Protein 5K34 (pdb70)

Sequence (113 aa):
MHIKRELWGNLMVAARSSNNLEEVVKKKILKKGIDPTQTNSYHLNRTPLLAAIEGKAYQTANYLWRKYTFDPNFKDNYGDSPISLLKKKQLANPAFKDKEKKQQIRALIRGMQEEKIA

Solvent-accessible surface area: 7018 Å² total; per-residue (Å²): 101,82,123,96,122,117,24,17,34,76,0,20,91,5,0,87,72,58,69,38,142,63,0,92,115,4,17,186,114,61,22,73,0,26,120,32,72,86,132,34,82,34,26,9,0,0,3,0,0,0,63,29,99,1,13,125,0,0,56,53,0,37,149,135,72,123,14,85,20,90,88,124,6,95,154,41,30,5,5,8,43,21,0,97,136,15,39,86,58,133,90,32,113,103,157,44,51,146,59,0,117,46,4,14,131,4,10,99,125,66,191,154,133

Secondary structure (DSSP, 8-state):
-HHHHHHHHHHHHHHHTT-HHHHH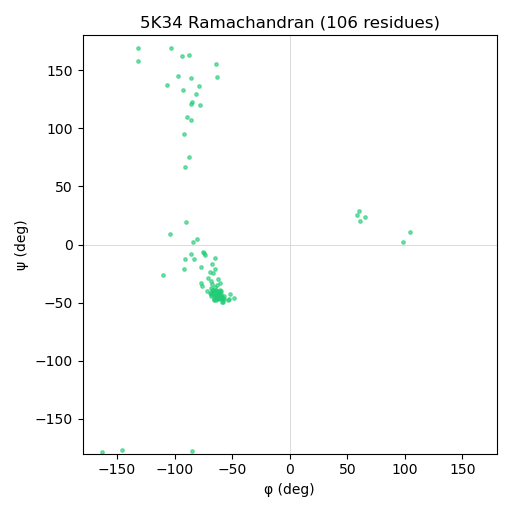HHHTTT--TT---TTTTT--HHHHHHHTT-HHHHHHHHHHS---TT---TTS--HHHHHHHHHH-TTS-HHHHHHHHHHHHHHHHSPP-

Foldseek 3Di:
DVVLVVLQVVLLVCLLQLVLVSVVVSVVVPDQQQDDDVVRQQDGSLVSNVVSLSLVSNVVPVVPHPHQQCRQGNVGDGVLRSLVVQLPDVVDDPVSNVSSVVVNCCNVPPDDD

InterPro domains:
  IPR001810 F-box domain [PF12937] (6-45)
  IPR001810 F-box domain [PS50181] (3-50)
  IPR002110 Ankyrin repeat [PF12796] (63-132)
  IPR036047 F-box-like domain superfamily [SSF81383] (2-64)
  IPR036770 Ankyrin repeat-containing domain superfamily [G3DSA:1.25.40.20] (42-157)
  IPR036770 Ankyrin repeat-containing domain superfamily [SSF48403] (58-146)

B-factor: mean 14.61, std 8.81, range [5.23, 57.76]

Structure (mmCIF, N/CA/C/O backbone):
data_5K34
#
_entry.id   5K34
#
_cell.length_a   54.322
_cell.length_b   80.485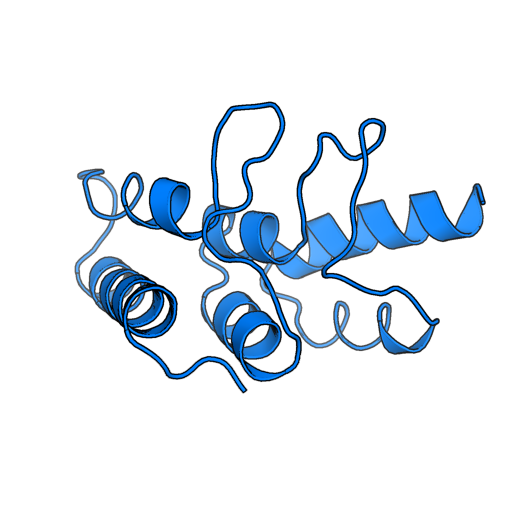
_cell.length_c   54.077
_cell.angle_alpha   90.00
_cell.angle_beta   90.00
_cell.angle_gamma   90.00
#
_symmetry.space_group_name_H-M   'C 2 2 21'
#
loop_
_entity.id
_entity.type
_entity.pdbx_description
1 polymer 'Ankyrin-repeat protein B'
2 non-polymer GLYCEROL
3 non-polymer 'SULFATE ION'
4 water water
#
loop_
_atom_site.group_PDB
_atom_site.id
_atom_site.type_symbol
_atom_site.label_atom_id
_atom_site.label_alt_id
_atom_site.label_comp_id
_atom_site.l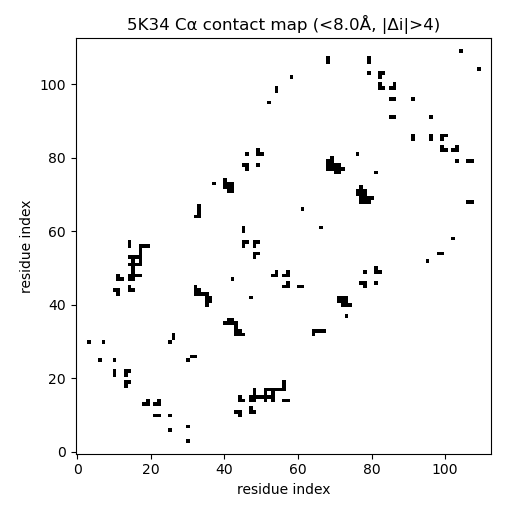abel_asym_id
_atom_site.label_entity_id
_atom_site.label_seq_id
_atom_site.pdbx_PDB_ins_code
_atom_site.Cartn_x
_atom_site.Cartn_y
_atom_site.Cartn_z
_atom_site.occupancy
_atom_site.B_iso_or_equiv
_atom_site.auth_seq_id
_atom_site.auth_comp_id
_atom_site.auth_asym_id
_atom_site.auth_atom_id
_atom_site.pdbx_PDB_model_num
ATOM 1 N N . 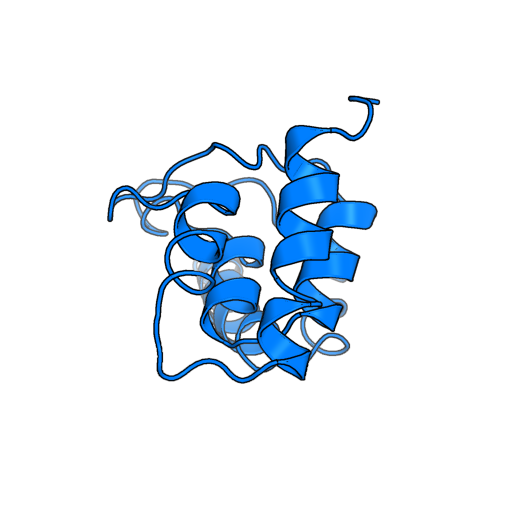MET A 1 4 ? 10.572 40.915 16.280 1.00 42.68 53 MET A N 1
ATOM 2 C CA . MET A 1 4 ? 9.207 40.276 16.025 1.00 45.85 53 MET A CA 1
ATOM 3 C C . MET A 1 4 ? 9.351 39.119 15.039 1.00 40.90 53 MET A C 1
ATOM 4 O O . MET A 1 4 ? 9.508 37.966 15.467 1.00 28.48 53 MET A O 1
ATOM 6 N N . HIS A 1 5 ? 9.326 39.431 13.732 1.00 38.23 54 HIS A N 1
ATOM 7 C CA . HIS A 1 5 ? 9.898 38.552 12.695 1.00 34.75 54 HIS A CA 1
ATOM 8 C C . HIS A 1 5 ? 11.346 38.179 13.068 1.00 26.37 54 HIS A C 1
ATOM 9 O O . HIS A 1 5 ? 11.745 37.017 12.916 1.00 22.01 54 HIS A O 1
ATOM 11 N N . ILE A 1 6 ? 12.119 39.160 13.555 1.00 25.12 55 ILE A N 1
ATOM 12 C CA . ILE A 1 6 ? 13.508 38.918 13.901 1.00 21.41 55 ILE A CA 1
ATOM 13 C C . ILE A 1 6 ? 13.623 37.947 15.091 1.00 18.32 55 ILE A C 1
ATOM 14 O O . ILE A 1 6 ? 14.425 37.009 15.002 1.00 16.98 55 ILE A O 1
ATOM 19 N N . LYS A 1 7 ? 12.855 38.171 16.160 1.00 17.09 56 LYS A N 1
ATOM 20 C CA 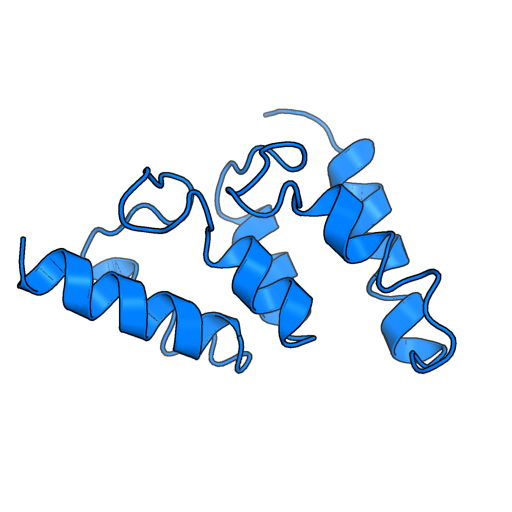. LYS A 1 7 ? 12.887 37.308 17.339 1.00 16.69 56 LYS A CA 1
ATOM 21 C C . LYS A 1 7 ? 12.406 35.905 16.957 1.00 14.35 56 LYS A C 1
ATOM 22 O O . LYS A 1 7 ? 12.968 34.916 17.433 1.00 13.88 56 LYS A O 1
ATOM 28 N N . ARG A 1 8 ? 11.390 35.784 16.117 1.00 14.00 57 ARG A N 1
ATOM 29 C CA . ARG A 1 8 ? 10.928 34.452 15.719 1.00 12.71 57 ARG A CA 1
ATOM 30 C C . ARG A 1 8 ? 11.959 33.745 14.868 1.00 12.18 57 ARG A C 1
ATOM 31 O O . ARG A 1 8 ? 12.142 32.511 15.042 1.00 12.01 57 ARG A O 1
ATOM 39 N N . GLU A 1 9 ? 12.654 34.421 13.960 1.00 12.09 58 GLU A N 1
ATOM 40 C CA . GLU A 1 9 ? 13.703 33.800 13.169 1.00 12.49 58 GLU A CA 1
ATOM 41 C C . GLU A 1 9 ? 14.842 33.343 14.062 1.00 11.36 58 GLU A C 1
ATOM 42 O O . GLU A 1 9 ? 15.334 32.225 13.928 1.00 11.16 58 GLU A O 1
ATOM 48 N N . LEU A 1 10 ? 15.256 34.199 15.017 1.00 10.94 59 LEU A N 1
ATOM 49 C CA . LEU A 1 10 ? 16.277 33.802 15.976 1.00 10.95 59 LEU A CA 1
ATOM 50 C C . LEU A 1 10 ? 15.830 32.610 16.811 1.00 9.51 59 LEU A C 1
ATOM 51 O O . LEU A 1 10 ? 16.659 31.719 17.044 1.00 9.37 59 LEU A O 1
ATOM 56 N N . TRP A 1 11 ? 14.588 32.606 17.262 1.00 9.35 60 TRP A N 1
ATOM 57 C CA . TRP A 1 11 ? 14.115 31.474 18.079 1.00 8.85 60 TRP A CA 1
ATOM 58 C C . TRP A 1 11 ? 14.198 30.160 17.282 1.00 7.72 60 TRP A C 1
ATOM 59 O O . TRP A 1 11 ? 14.639 29.137 17.817 1.00 7.70 60 TRP A O 1
ATOM 70 N N . GLY A 1 12 ? 13.732 30.173 16.031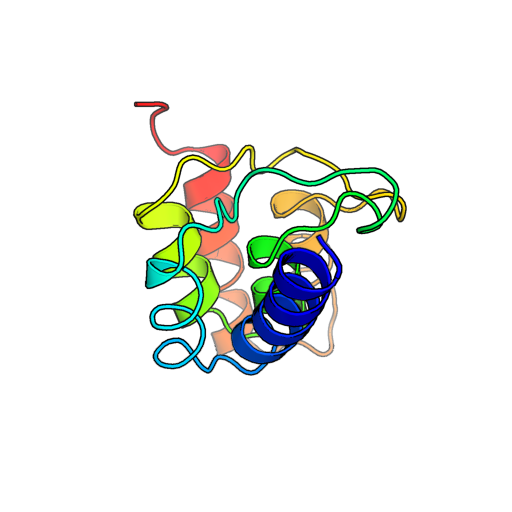 1.00 7.96 61 GLY A N 1
ATOM 71 C CA . GLY A 1 12 ? 13.819 28.943 15.236 1.00 8.04 61 GLY A CA 1
ATOM 72 C C . GLY A 1 12 ? 15.241 28.472 15.047 1.00 7.88 61 GLY A C 1
ATOM 73 O O . GLY A 1 12 ? 15.522 27.271 15.154 1.00 7.73 61 GLY A O 1
ATOM 74 N N . ASN A 1 13 ? 16.159 29.413 14.807 1.00 7.94 62 ASN A N 1
ATOM 75 C CA . ASN A 1 13 ? 17.570 29.051 14.660 1.00 7.72 62 ASN A CA 1
ATOM 76 C C . ASN A 1 13 ? 18.150 28.542 15.984 1.00 7.17 62 ASN A C 1
ATOM 77 O O . ASN A 1 13 ? 19.022 27.656 15.989 1.00 7.96 62 ASN A O 1
ATOM 82 N N . LEU A 1 14 ? 17.676 29.093 17.107 1.00 7.02 63 LEU A N 1
ATOM 83 C CA . LEU A 1 14 ? 18.081 28.644 18.458 1.00 7.28 63 LEU A CA 1
ATOM 84 C C . LEU A 1 14 ? 17.660 27.209 18.699 1.00 7.04 63 LEU A C 1
ATOM 85 O O . LEU A 1 14 ? 18.418 26.402 19.243 1.00 7.32 63 LEU A O 1
ATOM 90 N N . MET A 1 15 ? 16.426 26.826 18.371 1.00 7.37 64 MET A N 1
ATOM 91 C CA . MET A 1 15 ? 15.949 25.449 18.478 1.00 6.98 64 MET A CA 1
ATOM 92 C C . MET A 1 15 ? 16.845 24.515 17.666 1.00 6.44 64 MET A C 1
ATOM 93 O O . MET A 1 15 ? 17.236 23.435 18.159 1.00 7.19 64 MET A O 1
ATOM 98 N N . VAL A 1 16 ? 17.179 24.857 16.405 1.00 6.48 65 VAL A N 1
ATOM 99 C CA . VAL A 1 16 ? 18.065 24.010 15.610 1.00 6.79 65 VAL A CA 1
ATOM 100 C C . VAL A 1 16 ? 19.481 23.911 16.201 1.00 6.69 65 VAL A C 1
ATOM 101 O O . VAL A 1 16 ? 20.072 22.817 16.251 1.00 7.08 65 VAL A O 1
ATOM 105 N N . ALA A 1 17 ? 20.020 25.047 16.636 1.00 6.85 66 ALA A N 1
ATOM 106 C CA . ALA A 1 17 ? 21.366 25.041 17.200 1.00 6.72 66 ALA A CA 1
ATOM 107 C C . ALA A 1 17 ? 21.384 24.163 18.437 1.00 6.35 66 ALA A C 1
ATOM 108 O O . ALA A 1 17 ? 22.315 23.373 18.631 1.00 6.97 66 ALA A O 1
ATOM 110 N N . ALA A 1 18 ? 20.381 24.289 19.310 1.00 6.45 67 ALA A N 1
ATOM 111 C CA . ALA A 1 18 ? 20.352 23.468 20.515 1.00 6.28 67 ALA A CA 1
ATOM 112 C C . ALA A 1 18 ? 20.191 21.990 20.179 1.00 6.30 67 ALA A C 1
ATOM 113 O O . ALA A 1 18 ? 20.924 21.148 20.727 1.00 6.72 67 ALA A O 1
ATOM 115 N N . ARG A 1 19 ? 19.297 21.644 19.244 1.00 6.59 68 ARG A N 1
ATOM 116 C CA . ARG A 1 19 ? 19.097 20.237 18.875 1.00 6.99 68 ARG A CA 1
ATOM 117 C C . ARG A 1 19 ? 20.348 19.621 18.281 1.00 7.06 68 ARG A C 1
ATOM 118 O O . ARG A 1 19 ? 20.572 18.403 18.435 1.00 8.34 68 ARG A O 1
ATOM 126 N N . SER A 1 20 ? 21.175 20.436 17.624 1.00 7.39 69 SER A N 1
ATOM 127 C CA A SER A 1 20 ? 22.400 19.909 17.002 0.50 7.61 69 SER A CA 1
ATOM 128 C CA B SER A 1 20 ? 22.418 20.033 16.969 0.50 7.96 69 SER A CA 1
ATOM 129 C C . SER A 1 20 ? 23.610 20.021 17.902 1.00 7.40 69 SER A C 1
ATOM 130 O O . SER A 1 20 ? 24.729 19.710 17.473 1.00 8.55 69 SER A O 1
ATOM 135 N N . ASN A 1 21 ? 23.428 20.409 19.162 1.00 6.84 70 ASN A N 1
ATOM 136 C CA . ASN A 1 21 ? 24.547 20.521 20.110 1.00 6.76 70 ASN A CA 1
ATOM 137 C C . ASN A 1 21 ? 25.525 21.615 19.709 1.00 6.96 70 ASN A C 1
ATOM 138 O O . ASN A 1 21 ? 26.690 21.582 20.123 1.00 7.74 70 ASN A O 1
ATOM 143 N N . ASN A 1 22 ? 25.061 22.587 18.933 1.00 7.11 71 ASN A N 1
ATOM 144 C CA . ASN A 1 22 ? 25.892 23.714 18.546 1.00 7.53 71 ASN A CA 1
ATOM 145 C C . ASN A 1 22 ? 25.796 24.801 19.592 1.00 7.04 71 ASN A C 1
ATOM 146 O O . ASN A 1 22 ? 25.108 25.844 19.442 1.00 7.24 71 ASN A O 1
ATOM 151 N N . LEU A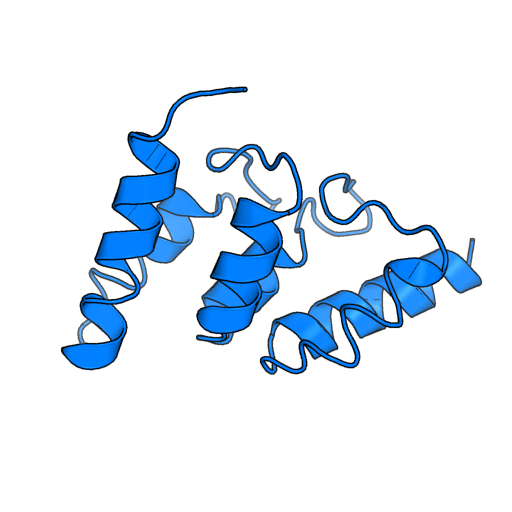 1 23 ? 26.478 24.561 20.712 1.00 7.41 72 LEU A N 1
ATOM 152 C CA . LEU A 1 23 ? 26.401 25.449 21.873 1.00 7.98 72 LEU A CA 1
ATOM 153 C C . LEU A 1 23 ? 26.984 26.840 21.550 1.00 8.11 72 LEU A C 1
ATOM 154 O O . LEU A 1 23 ? 26.481 27.852 22.037 1.00 8.15 72 LEU A O 1
ATOM 159 N N . GLU A 1 24 ? 28.037 26.857 20.743 1.00 8.61 73 GLU A N 1
ATOM 160 C CA . GLU A 1 24 ? 28.590 28.185 20.351 1.00 10.08 73 GLU A CA 1
ATOM 161 C C . GLU A 1 24 ? 27.520 29.069 19.666 1.00 9.49 73 GLU A C 1
ATOM 162 O O . GLU A 1 24 ? 27.386 30.248 19.997 1.00 10.05 73 GLU A O 1
ATOM 168 N N . GLU A 1 25 ? 26.736 28.488 18.751 1.00 9.10 74 GLU A N 1
ATOM 169 C CA . GLU A 1 25 ? 25.687 29.241 18.076 1.00 8.90 74 GLU A CA 1
ATOM 170 C C . GLU A 1 25 ? 24.531 29.542 18.999 1.00 8.81 74 GLU A C 1
ATOM 171 O O . GLU A 1 25 ? 24.013 30.664 18.969 1.00 9.07 74 GLU A O 1
ATOM 177 N N . VAL A 1 26 ? 24.122 28.580 19.858 1.00 8.80 75 VAL A N 1
ATOM 178 C CA A VAL A 1 26 ? 23.162 28.904 20.999 0.50 8.03 75 VAL A CA 1
ATOM 179 C CA B VAL A 1 26 ? 23.147 28.903 21.005 0.50 8.32 75 VAL A CA 1
ATOM 180 C C . VAL A 1 26 ? 23.613 30.155 21.781 1.00 8.12 75 VAL A C 1
ATOM 181 O O . VAL A 1 26 ? 22.830 31.070 21.989 1.00 8.37 75 VAL A O 1
ATOM 188 N N . LYS A 1 27 ? 24.875 30.176 22.216 1.00 8.75 76 LYS A N 1
ATOM 189 C CA . LYS A 1 27 ? 25.366 31.311 23.026 1.00 9.41 76 LYS A CA 1
ATOM 190 C C . LYS A 1 27 ? 25.299 32.620 22.236 1.00 9.63 76 LYS A C 1
ATOM 191 O O . LYS A 1 27 ? 24.919 33.661 22.783 1.00 10.40 76 LYS A O 1
ATOM 197 N N . LYS A 1 28 ? 25.669 32.541 20.969 1.00 9.53 77 LYS A N 1
ATOM 198 C CA A LYS A 1 28 ? 25.596 33.764 20.115 0.50 10.26 77 LYS A CA 1
ATOM 199 C CA B LYS A 1 28 ? 25.616 33.729 20.122 0.50 10.24 77 LYS A CA 1
ATOM 200 C C . LYS A 1 28 ? 24.201 34.301 19.981 1.00 10.23 77 LYS A C 1
ATOM 201 O O . LYS A 1 28 ? 23.967 35.553 20.026 1.00 11.14 77 LYS A O 1
ATOM 212 N N . ILE A 1 29 ? 23.213 33.423 19.827 1.00 9.51 78 ILE A N 1
ATOM 213 C CA . ILE A 1 29 ? 21.827 33.863 19.718 1.00 10.07 78 ILE A CA 1
ATOM 214 C C . ILE A 1 29 ? 21.328 34.411 21.048 1.00 10.73 78 ILE A C 1
ATOM 215 O O . ILE A 1 29 ? 20.631 35.454 21.087 1.00 12.21 78 ILE A O 1
ATOM 220 N N . LEU A 1 30 ? 21.654 33.760 22.165 1.00 11.01 79 LEU A N 1
ATOM 221 C CA . LEU A 1 30 ? 21.151 34.248 23.473 1.00 11.40 79 LEU A CA 1
ATOM 222 C C . LEU A 1 30 ? 21.771 35.612 23.829 1.00 13.03 79 LEU A C 1
ATOM 223 O O . LEU A 1 30 ? 21.110 36.374 24.554 1.00 14.27 79 LEU A O 1
ATOM 228 N N . LYS A 1 31 ? 22.946 35.927 23.293 1.00 13.14 80 LYS A N 1
ATOM 229 C CA . LYS A 1 31 ? 23.535 37.262 23.536 1.00 15.69 80 LYS A CA 1
ATOM 230 C C . LYS A 1 31 ? 22.678 38.346 22.912 1.00 15.25 80 LYS A C 1
ATOM 231 O O . LYS A 1 31 ? 22.831 39.520 23.305 1.00 17.97 80 LYS A O 1
ATOM 237 N N . LYS A 1 32 ? 21.837 38.030 21.928 1.00 15.98 81 LYS A N 1
ATOM 238 C CA . LYS A 1 32 ? 20.965 39.028 21.255 1.00 17.11 81 LYS A CA 1
ATOM 239 C C . LYS A 1 32 ? 19.720 39.307 22.084 1.00 20.03 81 LYS A C 1
ATOM 240 O O . LYS A 1 32 ? 18.843 40.060 21.648 1.00 24.44 81 LYS A O 1
ATOM 246 N N . GLY A 1 33 ? 19.620 38.730 23.274 1.00 18.59 82 GLY A N 1
ATOM 247 C CA . GLY A 1 33 ? 18.558 39.105 24.210 1.00 20.33 82 GLY A CA 1
ATOM 248 C C . GLY A 1 33 ? 17.405 38.128 24.351 1.00 22.27 82 GLY A C 1
ATOM 249 O O . GLY A 1 33 ? 16.370 38.466 24.917 1.00 27.59 82 GLY A O 1
ATOM 250 N N . ILE A 1 34 ? 17.525 36.931 23.804 1.00 17.57 83 ILE A N 1
ATOM 251 C CA . ILE A 1 34 ? 16.468 35.927 23.896 1.00 16.10 83 ILE A CA 1
ATOM 252 C C . ILE A 1 34 ? 16.563 35.221 25.263 1.00 14.21 83 ILE A C 1
ATOM 253 O O . ILE A 1 34 ? 17.619 34.727 25.660 1.00 14.09 83 ILE A O 1
ATOM 258 N N . ASP A 1 35 ? 15.443 35.142 25.959 1.00 13.50 84 ASP A N 1
ATOM 259 C CA . ASP A 1 35 ? 15.321 34.373 27.181 1.00 13.78 84 ASP A CA 1
ATOM 260 C C . ASP A 1 35 ? 14.906 32.940 26.797 1.00 12.01 84 ASP A C 1
ATOM 261 O O . ASP A 1 35 ? 13.756 32.708 26.351 1.00 12.70 84 ASP A O 1
ATOM 266 N N . PRO A 1 36 ? 15.821 31.965 26.957 1.00 10.38 85 PRO A N 1
ATOM 267 C CA . PRO A 1 36 ? 15.510 30.624 26.416 1.00 9.99 85 PRO A CA 1
ATOM 268 C C . PRO A 1 36 ? 14.475 29.889 27.255 1.00 9.55 85 PRO A C 1
ATOM 269 O O . PRO A 1 36 ? 14.031 28.790 26.860 1.00 10.60 85 PRO A O 1
ATOM 273 N N . THR A 1 37 ? 14.117 30.413 28.428 1.00 9.81 86 THR A N 1
ATOM 274 C CA . THR A 1 37 ? 13.199 29.705 29.333 1.00 10.85 86 THR A CA 1
ATOM 275 C C . THR A 1 37 ? 11.734 30.081 29.071 1.00 12.65 86 THR A C 1
ATOM 276 O O . THR A 1 37 ? 10.836 29.410 29.637 1.00 14.29 86 THR A O 1
ATOM 280 N N . GLN A 1 38 ? 11.504 31.131 28.300 1.00 12.18 87 GLN A N 1
ATOM 281 C CA . GLN A 1 38 ? 10.141 31.602 28.099 1.00 14.53 87 GLN A CA 1
ATOM 282 C C . GLN A 1 38 ? 9.678 31.239 26.698 1.00 13.89 87 GLN A C 1
ATOM 283 O O . GLN A 1 38 ? 10.398 31.400 25.709 1.00 15.59 87 GLN A O 1
ATOM 289 N N . THR A 1 39 ? 8.446 30.769 26.610 1.00 11.63 88 THR A N 1
ATOM 290 C CA . THR A 1 39 ? 7.901 30.260 25.354 1.00 10.54 88 THR A CA 1
ATOM 291 C C . THR A 1 39 ? 6.413 30.578 25.286 1.00 10.97 88 THR A C 1
ATOM 292 O O . THR A 1 39 ? 5.885 31.269 26.192 1.00 12.81 88 THR A O 1
ATOM 296 N N . ASN A 1 40 ? 5.730 30.130 24.250 1.00 10.13 89 ASN A N 1
ATOM 297 C CA . ASN A 1 40 ? 4.330 30.491 24.047 1.00 11.70 89 ASN A CA 1
ATOM 298 C C . ASN A 1 40 ? 3.715 29.524 23.051 1.00 11.93 89 ASN A C 1
ATOM 299 O O . ASN A 1 40 ? 4.349 28.621 22.550 1.00 11.10 89 ASN A O 1
ATOM 304 N N . SER A 1 41 ? 2.427 29.782 22.766 1.00 12.63 90 SER A N 1
ATOM 305 C CA . SER A 1 41 ? 1.616 29.006 21.852 1.00 13.32 90 SER A CA 1
ATOM 306 C C . SER A 1 41 ? 2.283 28.842 20.455 1.00 10.31 90 SER A C 1
ATOM 307 O O . SER A 1 41 ? 2.331 27.790 19.867 1.00 10.78 90 SER A O 1
ATOM 310 N N . TYR A 1 42 ? 2.762 29.962 19.965 1.00 10.68 91 TYR A N 1
ATOM 311 C CA . TYR A 1 42 ? 3.314 30.041 18.617 1.00 11.88 91 TYR A CA 1
ATOM 312 C C . TYR A 1 42 ? 4.519 29.081 18.482 1.00 10.06 91 TYR A C 1
ATOM 313 O O . TYR A 1 42 ? 4.716 28.438 17.474 1.00 10.76 91 TYR A O 1
ATOM 322 N N . HIS A 1 43 ? 5.308 29.030 19.566 1.00 8.87 92 HIS A N 1
ATOM 323 C CA . HIS A 1 43 ? 6.485 28.138 19.655 1.00 8.68 92 HIS A CA 1
ATOM 324 C C . HIS A 1 43 ? 6.138 26.770 20.246 1.00 8.62 92 HIS A C 1
ATOM 325 O O . HIS A 1 43 ? 7.051 26.040 20.679 1.00 8.45 92 HIS A O 1
ATOM 332 N N . LEU A 1 44 ? 4.845 26.404 20.229 1.00 8.87 93 LEU A N 1
ATOM 333 C CA . LEU A 1 44 ? 4.367 25.106 20.663 1.00 9.14 93 LEU A CA 1
ATOM 334 C C . LEU A 1 44 ? 4.687 24.825 22.150 1.00 7.76 93 LEU A C 1
ATOM 335 O O . LEU A 1 44 ? 4.732 23.655 22.552 1.00 8.32 93 LEU A O 1
ATOM 340 N N . ASN A 1 45 ? 4.951 25.903 22.911 1.00 7.72 94 ASN A N 1
ATOM 341 C CA . ASN A 1 45 ? 5.372 25.773 24.308 1.00 8.27 94 ASN A CA 1
ATOM 342 C C . ASN A 1 45 ? 6.654 24.940 24.494 1.00 7.74 94 ASN A C 1
ATOM 343 O O . ASN A 1 45 ? 6.905 24.413 25.574 1.00 8.12 94 ASN A O 1
ATOM 348 N N . ARG A 1 46 ? 7.477 24.899 23.446 1.00 7.24 95 ARG A N 1
ATOM 349 C CA . ARG A 1 46 ? 8.776 24.230 23.554 1.00 7.33 95 ARG A CA 1
ATOM 350 C C . ARG A 1 46 ? 9.866 25.214 23.936 1.00 7.43 95 ARG A C 1
ATOM 351 O O . ARG A 1 46 ? 9.727 26.435 23.792 1.00 8.48 95 ARG A O 1
ATOM 359 N N . THR A 1 47 ? 11.002 24.676 24.412 1.00 7.44 96 THR A N 1
ATOM 360 C CA . THR A 1 47 ? 12.186 25.511 24.670 1.00 7.07 96 THR A CA 1
ATOM 361 C C . THR A 1 47 ? 13.397 24.829 24.037 1.00 6.85 96 THR A C 1
ATOM 362 O O . THR A 1 47 ? 13.327 23.647 23.678 1.00 7.47 96 THR A O 1
ATOM 366 N N . PRO A 1 48 ? 14.537 25.530 23.964 1.00 6.90 97 PRO A N 1
ATOM 367 C CA . PRO A 1 48 ? 15.748 24.901 23.470 1.00 7.28 97 PRO A CA 1
ATOM 368 C C . PRO A 1 48 ? 16.267 23.831 24.406 1.00 6.99 97 PRO A C 1
ATOM 369 O O . PRO A 1 48 ? 17.099 23.013 23.992 1.00 7.12 97 PRO A O 1
ATOM 373 N N . LEU A 1 49 ? 15.828 23.794 25.673 1.00 7.17 98 LEU A N 1
ATOM 374 C CA . LEU A 1 49 ? 16.195 22.664 26.543 1.00 7.21 98 LEU A CA 1
ATOM 375 C C . LEU A 1 49 ? 15.568 21.385 26.013 1.00 7.25 98 LEU A C 1
ATOM 376 O O . LEU A 1 49 ? 16.252 20.360 25.914 1.00 7.31 98 LEU A O 1
ATOM 381 N N . LEU A 1 50 ? 14.276 21.409 25.622 1.00 7.76 99 LEU A N 1
ATOM 382 C CA . LEU A 1 50 ? 13.655 20.265 24.965 1.00 8.49 99 LEU A CA 1
ATOM 383 C C . LEU A 1 50 ? 14.322 19.899 23.691 1.00 7.98 99 LEU A C 1
ATOM 384 O O . LEU A 1 50 ? 14.527 18.721 23.370 1.00 8.83 99 LEU A O 1
ATOM 389 N N . ALA A 1 51 ? 14.654 20.910 22.870 1.00 7.67 100 ALA A N 1
ATOM 390 C CA . ALA A 1 51 ? 15.329 20.676 21.598 1.00 7.24 100 ALA A CA 1
ATOM 391 C C . ALA A 1 51 ? 16.652 19.953 21.816 1.00 6.83 100 ALA A C 1
ATOM 392 O O . ALA A 1 51 ? 16.960 18.981 21.109 1.00 7.39 100 ALA A O 1
ATOM 394 N N . ALA A 1 52 ? 17.453 20.428 22.779 1.00 6.31 101 ALA A N 1
ATOM 395 C CA . ALA A 1 52 ? 18.712 19.778 23.071 1.00 6.28 101 ALA A CA 1
ATOM 396 C C . ALA A 1 52 ? 18.498 18.359 23.511 1.00 6.30 101 ALA A C 1
ATOM 397 O O . ALA A 1 52 ? 19.202 17.464 23.020 1.00 7.01 101 ALA A O 1
ATOM 399 N N . ILE A 1 53 ? 17.543 18.112 24.397 1.00 6.37 102 ILE A N 1
ATOM 400 C CA . ILE A 1 53 ? 17.282 16.736 24.846 1.00 6.73 102 ILE A CA 1
ATOM 401 C C . ILE A 1 53 ? 16.932 15.837 23.665 1.00 7.27 102 ILE A C 1
ATOM 402 O O . ILE A 1 53 ? 17.525 14.765 23.485 1.00 7.49 102 ILE A O 1
ATOM 407 N N . GLU A 1 54 ? 15.996 16.265 22.807 1.00 7.39 103 GLU A N 1
ATOM 408 C CA . GLU A 1 54 ? 15.575 15.344 21.740 1.00 8.01 103 GLU A CA 1
ATOM 409 C C . GLU A 1 54 ? 16.662 15.135 20.721 1.00 8.19 103 GLU A C 1
ATOM 410 O O . GLU A 1 54 ? 16.685 14.076 20.060 1.00 10.12 103 GLU A O 1
ATOM 416 N N . GLY A 1 55 ? 17.616 16.055 20.558 1.00 7.78 104 GLY A N 1
ATOM 417 C CA . GLY A 1 55 ? 18.757 15.879 19.664 1.00 8.15 104 GLY A CA 1
ATOM 418 C C . GLY A 1 55 ? 19.895 15.113 20.299 1.00 7.56 104 GLY A C 1
ATOM 419 O O . GLY A 1 55 ? 20.934 14.967 19.641 1.00 8.54 104 GLY A O 1
ATOM 420 N N . LYS A 1 56 ? 19.742 14.652 21.539 1.00 7.30 105 LYS A N 1
ATOM 421 C CA . LYS A 1 56 ? 20.827 13.996 22.282 1.00 7.72 105 LYS A CA 1
ATOM 422 C C . LYS A 1 56 ? 22.003 14.919 22.466 1.00 7.66 105 LYS A C 1
ATOM 423 O O . LYS A 1 56 ? 23.167 14.506 22.627 1.00 8.61 105 LYS A O 1
ATOM 429 N N . ALA A 1 57 ? 21.713 16.223 22.520 1.00 7.05 106 ALA A N 1
ATOM 430 C CA . ALA A 1 57 ? 22.733 17.270 22.671 1.00 7.00 106 ALA A CA 1
ATOM 431 C C . ALA A 1 57 ? 22.907 17.527 24.165 1.00 6.88 106 ALA A C 1
ATOM 432 O O . ALA A 1 57 ? 22.581 18.591 24.684 1.00 7.09 106 ALA A O 1
ATOM 434 N N . TYR A 1 58 ? 23.433 16.513 24.869 1.00 6.53 107 TYR A N 1
ATOM 435 C CA . TYR A 1 58 ? 23.342 16.549 26.325 1.00 6.85 107 TYR A CA 1
ATOM 436 C C . TYR A 1 58 ? 24.237 17.602 26.976 1.00 6.55 107 TYR A C 1
ATOM 437 O O . TYR A 1 58 ? 23.874 18.140 28.010 1.00 6.78 107 TYR A O 1
ATOM 446 N N . GLN A 1 59 ? 25.359 17.921 26.333 1.00 6.31 108 GLN A N 1
ATOM 447 C CA . GLN A 1 59 ? 26.196 19.017 26.883 1.00 6.30 108 GLN A CA 1
ATOM 448 C C . GLN A 1 59 ? 25.491 20.392 26.756 1.00 6.88 108 GLN A C 1
ATOM 449 O O . GLN A 1 59 ? 25.545 21.142 27.740 1.00 7.10 108 GLN A O 1
ATOM 455 N N . THR A 1 60 ? 24.794 20.611 25.683 1.00 6.29 109 THR A N 1
ATOM 456 C CA . THR A 1 60 ? 24.030 21.829 25.533 1.00 6.32 109 THR A CA 1
ATOM 457 C C . THR A 1 60 ? 22.869 21.853 26.545 1.00 6.14 109 THR A C 1
ATOM 458 O O . THR A 1 60 ? 22.579 22.873 27.145 1.00 6.81 109 THR A O 1
ATOM 462 N N . ALA A 1 61 ? 22.204 20.719 26.726 1.00 6.32 110 ALA A N 1
ATOM 463 C CA . ALA A 1 61 ? 21.119 20.634 27.725 1.00 6.24 110 ALA A CA 1
ATOM 464 C C . ALA A 1 61 ? 21.639 20.954 29.125 1.00 6.44 110 ALA A C 1
ATOM 465 O O . ALA A 1 61 ? 21.014 21.683 29.884 1.00 7.09 110 ALA A O 1
ATOM 467 N N . ASN A 1 62 ? 22.804 20.383 29.481 1.00 6.74 111 ASN A N 1
ATOM 468 C CA . ASN A 1 62 ? 23.438 20.655 30.759 1.00 7.22 111 ASN A CA 1
ATOM 469 C C . ASN A 1 62 ? 23.757 22.131 30.924 1.00 7.28 111 ASN A C 1
ATOM 470 O O . ASN A 1 62 ? 23.481 22.733 31.970 1.00 8.19 111 ASN A O 1
ATOM 475 N N . TYR A 1 63 ? 24.345 22.745 29.893 1.00 7.16 112 TYR A N 1
ATOM 476 C CA . TYR A 1 63 ? 24.660 24.172 29.960 1.00 7.34 112 TYR A CA 1
ATOM 477 C C . TYR A 1 63 ? 23.409 24.982 30.202 1.00 7.58 112 TYR A C 1
ATOM 478 O O . TYR A 1 63 ? 23.388 25.878 31.058 1.00 8.37 112 TYR A O 1
ATOM 487 N N . LEU A 1 64 ? 22.359 24.715 29.410 1.00 7.42 113 LEU A N 1
ATOM 488 C CA . LEU A 1 64 ? 21.131 25.493 29.533 1.00 7.27 113 LEU A CA 1
ATOM 489 C C . LEU A 1 64 ? 20.531 25.330 30.953 1.00 7.07 113 LEU A C 1
ATOM 490 O O . LEU A 1 64 ? 20.095 26.338 31.552 1.00 7.63 113 LEU A O 1
ATOM 495 N N . TRP A 1 65 ? 20.472 24.092 31.414 1.00 7.02 114 TRP A N 1
ATOM 496 C CA . TRP A 1 65 ? 19.924 23.796 32.740 1.00 7.57 114 TRP A CA 1
ATOM 497 C C . TRP A 1 65 ? 20.707 24.516 33.826 1.00 8.03 114 TRP A C 1
ATOM 498 O O . TRP A 1 65 ? 20.107 25.064 34.777 1.00 8.43 114 TRP A O 1
ATOM 509 N N . ARG A 1 66 ? 22.020 24.575 33.707 1.00 8.71 115 ARG A N 1
ATOM 510 C CA . ARG A 1 66 ? 22.866 25.183 34.744 1.00 10.22 115 ARG A CA 1
ATOM 511 C C . ARG A 1 66 ? 22.809 26.702 34.691 1.00 10.91 115 ARG A C 1
ATOM 512 O O . ARG A 1 66 ? 22.810 27.341 35.771 1.00 12.67 115 ARG A O 1
ATOM 520 N N . LYS A 1 67 ? 22.715 27.292 33.517 1.00 9.69 116 LYS A N 1
ATOM 521 C CA . LYS A 1 67 ? 22.904 28.732 33.357 1.00 10.51 116 LYS A CA 1
ATOM 522 C C . LYS A 1 67 ? 21.608 29.507 33.468 1.00 11.69 116 LYS A C 1
ATOM 523 O O . LYS A 1 67 ? 21.640 30.722 33.789 1.00 14.18 116 LYS A O 1
ATOM 529 N N . TYR A 1 68 ? 20.454 28.877 33.269 1.00 9.49 117 TYR A N 1
ATOM 530 C CA . TYR A 1 68 ? 19.168 29.560 33.276 1.00 9.61 117 TYR A CA 1
ATOM 531 C C . TYR A 1 68 ? 18.206 28.810 34.152 1.00 10.11 117 TYR A C 1
ATOM 532 O O . TYR A 1 68 ? 18.413 27.623 34.453 1.00 12.22 117 TYR A O 1
ATOM 541 N N . THR A 1 69 ? 17.182 29.473 34.629 1.00 10.00 118 THR A N 1
ATOM 542 C CA . THR A 1 69 ? 16.174 28.843 35.501 1.00 10.38 118 THR A CA 1
ATOM 543 C C . THR A 1 69 ? 15.019 28.294 34.694 1.00 10.16 118 THR A C 1
ATOM 544 O O . THR A 1 69 ? 14.113 29.034 34.284 1.00 11.53 118 THR A O 1
ATOM 548 N N . PHE A 1 70 ? 15.099 27.013 34.368 1.00 9.40 119 PHE A N 1
ATOM 549 C CA . PHE A 1 70 ? 14.045 26.307 33.650 1.00 8.97 119 PHE A CA 1
ATOM 550 C C . PHE A 1 70 ? 13.156 25.541 34.623 1.00 8.95 119 PHE A C 1
ATOM 551 O O . PHE A 1 70 ? 13.644 25.002 35.599 1.00 9.33 119 PHE A O 1
ATOM 559 N N . ASP A 1 71 ? 11.852 25.472 34.297 1.00 9.14 120 ASP A N 1
ATOM 560 C CA . ASP A 1 71 ? 10.942 24.589 34.993 1.00 8.46 120 ASP A CA 1
ATOM 561 C C . ASP A 1 71 ? 11.024 23.209 34.306 1.00 7.56 120 ASP A C 1
ATOM 562 O O . ASP A 1 71 ? 10.558 23.089 33.167 1.00 8.18 120 ASP A O 1
ATOM 567 N N . PRO A 1 72 ? 11.646 22.200 34.939 1.00 7.47 121 PRO A N 1
ATOM 568 C CA . PRO A 1 72 ? 11.877 20.921 34.227 1.00 7.55 121 PRO A CA 1
ATOM 569 C C . PRO A 1 72 ? 10.583 20.083 34.070 1.00 7.95 121 PRO A C 1
ATOM 570 O O . PRO A 1 72 ? 10.651 19.057 33.416 1.00 8.34 121 PRO A O 1
ATOM 574 N N . ASN A 1 73 ? 9.499 20.526 34.698 1.00 7.78 122 ASN A N 1
ATOM 575 C CA . ASN A 1 73 ? 8.195 19.864 34.503 1.00 8.60 122 ASN A CA 1
ATOM 576 C C . ASN A 1 73 ? 7.282 20.661 33.593 1.00 8.25 122 ASN A C 1
ATOM 577 O O . ASN A 1 73 ? 6.107 20.313 33.454 1.00 9.08 122 ASN A O 1
ATOM 582 N N . PHE A 1 74 ? 7.771 21.711 32.951 1.00 7.99 123 PHE A N 1
ATOM 583 C CA . PHE A 1 74 ? 6.900 22.510 32.070 1.00 7.91 123 PHE A CA 1
ATOM 584 C C . PHE A 1 74 ? 6.700 21.804 30.755 1.00 7.52 123 PHE A C 1
ATOM 585 O O . PHE A 1 74 ? 7.659 21.540 30.006 1.00 8.05 123 PHE A O 1
ATOM 593 N N . LYS A 1 75 ? 5.427 21.505 30.440 1.00 7.30 124 LYS A N 1
ATOM 594 C CA . LYS A 1 75 ? 5.089 20.736 29.243 1.00 6.99 124 LYS A CA 1
ATOM 595 C C . LYS A 1 75 ? 4.948 21.587 28.005 1.00 6.81 124 LYS A C 1
ATOM 596 O O . LYS A 1 75 ? 4.432 22.722 28.032 1.00 7.22 124 LYS A O 1
ATOM 602 N N . ASP A 1 76 ? 5.385 21.030 26.871 1.00 7.25 125 ASP A N 1
ATOM 603 C CA . ASP A 1 76 ? 5.052 21.614 25.570 1.00 7.20 125 ASP A CA 1
ATOM 604 C C . ASP A 1 76 ? 3.695 21.123 25.102 1.00 7.09 125 ASP A C 1
ATOM 605 O O . ASP A 1 76 ? 2.974 20.395 25.814 1.00 7.66 125 ASP A O 1
ATOM 610 N N . ASN A 1 77 ? 3.290 21.552 23.903 1.00 7.63 126 ASN A N 1
ATOM 611 C CA . ASN A 1 77 ? 1.935 21.222 23.404 1.00 8.20 126 ASN A CA 1
ATOM 612 C C . ASN A 1 77 ? 1.811 19.809 22.932 1.00 8.46 126 ASN A C 1
ATOM 613 O O . ASN A 1 77 ? 0.687 19.408 22.581 1.00 10.33 126 ASN A O 1
ATOM 618 N N . TYR A 1 78 ? 2.904 19.051 22.869 1.00 7.52 127 TYR A N 1
ATOM 619 C CA . TYR A 1 78 ? 2.834 17.612 22.669 1.00 8.28 127 TYR A CA 1
ATOM 620 C C . TYR A 1 78 ? 2.595 16.921 24.016 1.00 8.36 127 TYR A C 1
ATOM 621 O O . TYR A 1 78 ? 2.338 15.696 24.030 1.00 9.66 127 TYR A O 1
ATOM 630 N N . GLY A 1 79 ? 2.755 17.654 25.107 1.00 8.08 128 GLY A N 1
ATOM 631 C CA . GLY A 1 79 ? 2.597 17.086 26.455 1.00 8.39 128 GLY A CA 1
ATOM 632 C C . GLY A 1 79 ? 3.953 16.720 27.105 1.00 8.96 128 GLY A C 1
ATOM 633 O O . GLY A 1 79 ? 3.935 16.173 28.214 1.00 10.30 128 GLY A O 1
ATOM 634 N N . ASP A 1 80 ? 5.081 16.970 26.448 1.00 8.03 129 ASP A N 1
ATOM 635 C CA . ASP A 1 80 ? 6.387 16.572 26.970 1.00 7.99 129 ASP A CA 1
ATOM 636 C C . ASP A 1 80 ? 7.039 17.670 27.787 1.00 7.13 129 ASP A C 1
ATOM 637 O O . ASP A 1 80 ? 7.075 18.828 27.364 1.00 8.26 129 ASP A O 1
ATOM 642 N N . SER A 1 81 ? 7.559 17.319 28.957 1.00 7.44 130 SER A N 1
ATOM 643 C CA . SER A 1 81 ? 8.418 18.233 29.725 1.00 7.45 130 SER A CA 1
ATOM 644 C C . SER A 1 81 ? 9.876 17.765 29.545 1.00 7.12 130 SER A C 1
ATOM 645 O O . SER A 1 81 ? 10.136 16.654 29.096 1.00 7.31 130 SER A O 1
ATOM 648 N N . PRO A 1 82 ? 10.842 18.597 29.977 1.00 7.14 131 PRO A N 1
ATOM 649 C CA . PRO A 1 82 ? 12.221 18.113 29.943 1.00 6.96 131 PRO A CA 1
ATOM 650 C C . PRO A 1 82 ? 12.395 16.781 30.664 1.00 6.58 131 PRO A C 1
ATOM 651 O O . PRO A 1 82 ? 12.998 15.865 30.116 1.00 7.15 131 PRO A O 1
ATOM 655 N N . ILE A 1 83 ? 11.847 16.679 31.877 1.00 6.89 132 ILE A N 1
ATOM 656 C CA . ILE A 1 83 ? 11.959 15.409 32.604 1.00 7.04 132 ILE A CA 1
ATOM 657 C C . ILE A 1 83 ? 11.243 14.273 31.902 1.00 7.25 132 ILE A C 1
ATOM 658 O O . ILE A 1 83 ? 11.796 13.175 31.799 1.00 7.63 132 ILE A O 1
ATOM 663 N N . SER A 1 84 ? 9.985 14.486 31.470 1.00 7.43 133 SER A N 1
ATOM 664 C CA . SER A 1 84 ? 9.265 13.343 30.901 1.00 7.95 133 SER A CA 1
ATOM 665 C C . SER A 1 84 ? 9.861 12.908 29.575 1.00 7.93 133 SER A C 1
ATOM 666 O O . SER A 1 84 ? 9.882 11.724 29.258 1.00 8.65 133 SER A O 1
ATOM 669 N N . LEU A 1 85 ? 10.416 13.844 28.796 1.00 7.6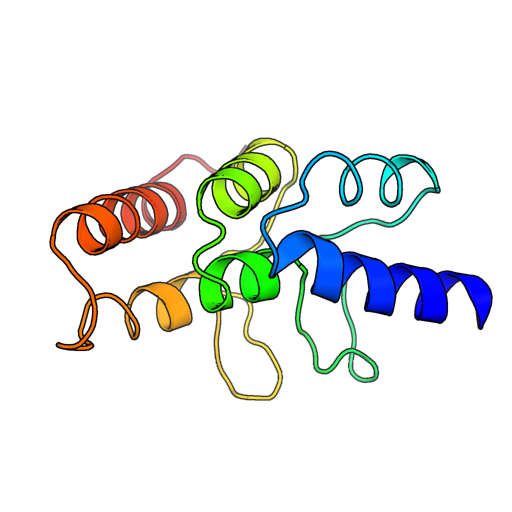6 134 LEU A N 1
ATOM 670 C CA . LEU A 1 85 ? 11.055 13.488 27.532 1.00 7.63 134 LEU A CA 1
ATOM 671 C C . LEU A 1 85 ? 12.328 12.672 27.798 1.00 7.28 134 LEU A C 1
ATOM 672 O O . LEU A 1 85 ? 12.582 11.670 27.118 1.00 7.90 134 LEU A O 1
ATOM 677 N N . LEU A 1 86 ? 13.114 13.089 28.786 1.00 7.33 135 LEU A N 1
ATOM 678 C CA . LEU A 1 86 ? 14.299 12.306 29.213 1.00 7.49 135 LEU A CA 1
ATOM 679 C C . LEU A 1 86 ? 13.879 10.909 29.649 1.00 7.88 135 LEU A C 1
ATOM 680 O O . LEU A 1 86 ? 14.534 9.922 29.303 1.00 7.87 135 LEU A O 1
ATOM 685 N N . LYS A 1 87 ? 12.807 10.836 30.434 1.00 8.03 136 LYS A N 1
ATOM 686 C CA . LYS A 1 87 ? 12.328 9.527 30.907 1.00 8.82 136 LYS A CA 1
ATOM 687 C C . LYS A 1 87 ? 11.913 8.650 29.738 1.00 8.73 136 LYS A C 1
ATOM 688 O O . LYS A 1 87 ? 12.170 7.442 29.773 1.00 9.90 136 LYS A O 1
ATOM 694 N N . LYS A 1 88 ? 11.268 9.223 28.728 1.00 9.42 137 LYS A N 1
ATOM 695 C CA A LYS A 1 88 ? 10.953 8.431 27.532 0.50 10.07 137 LYS A CA 1
ATOM 696 C CA B LYS A 1 88 ? 10.953 8.429 27.533 0.50 10.03 137 LYS A CA 1
ATOM 697 C C . LYS A 1 88 ? 12.189 7.834 26.799 1.00 10.29 137 LYS A C 1
ATOM 698 O O . LYS A 1 88 ? 12.227 6.688 26.340 1.00 11.53 137 LYS A O 1
ATOM 709 N N . GLN A 1 89 ? 13.242 8.664 26.710 1.00 9.57 138 GLN A N 1
ATOM 710 C CA . GLN A 1 89 ? 14.510 8.261 26.143 1.00 9.19 138 GLN A CA 1
ATOM 711 C C . GLN A 1 89 ? 15.126 7.126 26.983 1.00 9.51 138 GLN A C 1
ATOM 712 O O . GLN A 1 89 ? 15.606 6.140 26.427 1.00 10.52 138 GLN A O 1
ATOM 718 N N . LEU A 1 90 ? 15.113 7.287 28.290 1.00 9.58 139 LEU A N 1
ATOM 719 C CA . LEU A 1 90 ? 15.704 6.282 29.186 1.00 10.75 139 LEU A CA 1
ATOM 720 C C . LEU A 1 90 ? 15.004 4.947 29.028 1.00 12.44 139 LEU A C 1
ATOM 721 O O . LEU A 1 90 ? 15.686 3.903 29.146 1.00 14.09 139 LEU A O 1
ATOM 726 N N . ALA A 1 91 ? 13.706 4.940 28.738 1.00 11.57 140 ALA A N 1
ATOM 727 C CA . ALA A 1 91 ? 12.960 3.676 28.568 1.00 13.04 140 ALA A CA 1
ATOM 728 C C . ALA A 1 91 ? 13.068 3.148 27.167 1.00 13.99 140 ALA A C 1
ATOM 729 O O . ALA A 1 91 ? 12.589 2.008 26.919 1.00 15.96 140 ALA A O 1
ATOM 731 N N . ASN A 1 92 ? 13.627 3.885 26.220 1.00 14.05 141 ASN A N 1
ATOM 732 C CA . ASN A 1 92 ? 13.678 3.498 24.812 1.00 14.49 141 ASN A CA 1
ATOM 733 C C . ASN A 1 92 ? 14.894 2.581 24.573 1.00 15.90 141 ASN A C 1
ATOM 734 O O . ASN A 1 92 ? 16.041 2.921 24.793 1.00 15.27 141 ASN A O 1
ATOM 739 N N . PRO A 1 93 ? 14.641 1.343 24.051 1.00 17.59 142 PRO A N 1
ATOM 740 C CA . PRO A 1 93 ? 15.778 0.373 23.844 1.00 19.03 142 PRO A CA 1
ATOM 741 C C . PRO A 1 93 ? 16.831 0.755 22.825 1.00 18.91 142 PRO A C 1
ATOM 742 O O . PRO A 1 93 ? 17.916 0.148 22.786 1.00 21.76 142 PRO A O 1
ATOM 746 N N . ALA A 1 94 ? 16.549 1.793 22.038 1.00 18.68 143 ALA A N 1
ATOM 747 C CA . ALA A 1 94 ? 17.516 2.212 21.034 1.00 20.72 143 ALA A CA 1
ATOM 748 C C . ALA A 1 94 ? 18.676 2.999 21.662 1.00 21.90 143 ALA A C 1
ATOM 749 O O . ALA A 1 94 ? 19.760 3.133 21.059 1.00 24.03 143 ALA A O 1
ATOM 751 N N . PHE A 1 95 ? 18.455 3.519 22.882 1.00 18.06 144 PHE A N 1
ATOM 752 C CA . PHE A 1 95 ? 19.497 4.286 23.563 1.00 16.97 144 PHE A CA 1
ATOM 753 C C . PHE A 1 95 ? 20.560 3.402 24.214 1.00 17.71 144 PHE A C 1
ATOM 754 O O . PHE A 1 95 ? 20.234 2.372 24.817 1.00 22.07 144 PHE A O 1
ATOM 762 N N . LYS A 1 96 ? 21.803 3.799 24.037 1.00 18.46 145 LYS A N 1
ATOM 763 C CA . LYS A 1 96 ? 22.950 3.051 24.516 1.00 21.28 145 LYS A CA 1
ATOM 764 C C . LYS A 1 96 ? 23.310 3.431 25.964 1.00 16.53 145 LYS A C 1
ATOM 765 O O . LYS A 1 96 ? 22.882 4.522 26.448 1.00 15.09 145 LYS A O 1
ATOM 771 N N . ASP A 1 97 ? 24.106 2.599 26.647 1.00 16.33 146 ASP A N 1
ATOM 772 C CA . ASP A 1 97 ? 24.538 2.818 28.027 1.00 16.70 146 ASP A CA 1
ATOM 773 C C . ASP A 1 97 ? 25.079 4.250 28.271 1.00 15.37 146 ASP A C 1
ATOM 774 O O . ASP A 1 97 ? 24.701 4.843 29.262 1.00 14.82 146 ASP A O 1
ATOM 779 N N . LYS A 1 98 ? 25.930 4.737 27.373 1.00 15.38 147 LYS A N 1
ATOM 780 C CA . LYS A 1 98 ? 26.605 6.022 27.589 1.00 16.60 147 LYS A CA 1
ATOM 781 C C . LYS A 1 98 ? 25.588 7.155 27.557 1.00 15.25 147 LYS A C 1
ATOM 782 O O . LYS A 1 98 ? 25.662 8.117 28.337 1.00 15.81 147 LYS A O 1
ATOM 788 N N . GLU A 1 99 ? 24.634 7.043 26.644 1.00 13.43 148 GLU A N 1
ATOM 789 C CA . GLU A 1 99 ? 23.554 8.007 26.549 1.00 12.31 148 GLU A CA 1
ATOM 790 C C . GLU A 1 99 ? 22.625 7.904 27.753 1.00 10.85 148 GLU A C 1
ATOM 791 O O . GLU A 1 99 ? 22.231 8.925 28.332 1.00 10.53 148 GLU A O 1
ATOM 797 N N . LYS A 1 100 ? 22.273 6.677 28.149 1.00 10.92 149 LYS A N 1
ATOM 798 C CA . LYS A 1 100 ? 21.393 6.499 29.254 1.00 10.59 149 LYS A CA 1
ATOM 799 C C . LYS A 1 100 ? 21.977 7.034 30.574 1.00 9.78 149 LYS A C 1
ATOM 800 O O . LYS A 1 100 ? 21.263 7.533 31.419 1.00 9.86 149 LYS A O 1
ATOM 806 N N . LYS A 1 101 ? 23.313 6.906 30.749 1.00 10.60 150 LYS A N 1
ATOM 807 C CA . LYS A 1 101 ? 23.947 7.466 31.970 1.00 10.94 150 LYS A CA 1
ATOM 808 C C . LYS A 1 101 ? 23.797 9.000 32.002 1.00 9.23 150 LYS A C 1
ATOM 809 O O . LYS A 1 101 ? 23.526 9.613 33.020 1.00 9.85 150 LYS A O 1
ATOM 815 N N . GLN A 1 102 ? 23.972 9.594 30.854 1.00 8.78 151 GLN A N 1
ATOM 816 C CA A GLN A 1 102 ? 23.778 11.073 30.754 0.50 9.12 151 GLN A CA 1
ATOM 817 C CA B GLN A 1 102 ? 23.782 11.091 30.704 0.50 8.91 151 GLN A CA 1
ATOM 818 C C . GLN A 1 102 ? 22.326 11.493 30.993 1.00 8.27 151 GLN A C 1
ATOM 819 O O . GLN A 1 102 ? 22.045 12.527 31.661 1.00 8.33 151 GLN A O 1
ATOM 830 N N . ILE A 1 103 ? 21.398 10.657 30.492 1.00 8.26 152 ILE A N 1
ATOM 831 C CA . ILE A 1 103 ? 19.982 10.923 30.666 1.00 8.37 152 ILE A CA 1
ATOM 832 C C . ILE A 1 103 ? 19.613 10.823 32.144 1.00 8.50 152 ILE A C 1
ATOM 833 O O . ILE A 1 103 ? 18.949 11.722 32.700 1.00 8.50 152 ILE A O 1
ATOM 838 N N . ARG A 1 104 ? 20.074 9.765 32.781 1.00 9.18 153 ARG A N 1
ATOM 839 C CA . ARG A 1 104 ? 19.809 9.573 34.168 1.00 9.66 153 ARG A CA 1
ATOM 840 C C . ARG A 1 104 ? 20.343 10.712 35.032 1.00 8.80 153 ARG A C 1
ATOM 841 O O . ARG A 1 104 ? 19.688 11.182 35.983 1.00 9.49 153 ARG A O 1
ATOM 849 N N . ALA A 1 105 ? 21.554 11.167 34.728 1.00 8.47 154 ALA A N 1
ATOM 850 C CA . ALA A 1 105 ? 22.161 12.267 35.483 1.00 8.41 154 ALA A CA 1
ATOM 851 C C . ALA A 1 105 ? 21.345 13.566 35.320 1.00 7.53 154 ALA A C 1
ATOM 852 O O . ALA A 1 105 ? 21.191 14.315 36.305 1.00 8.28 154 ALA A O 1
ATOM 854 N N . LEU A 1 106 ? 20.840 13.824 34.119 1.00 7.16 155 LEU A N 1
ATOM 855 C CA . LEU A 1 106 ? 20.004 15.015 33.896 1.00 7.79 155 LEU A CA 1
ATOM 856 C C . LEU A 1 106 ? 18.653 14.878 34.623 1.00 7.12 155 LEU A C 1
ATOM 857 O O . LEU A 1 106 ? 18.227 15.880 35.233 1.00 7.77 155 LEU A O 1
ATOM 862 N N . ILE A 1 107 ? 18.028 13.725 34.583 1.00 7.06 156 ILE A N 1
ATOM 863 C CA . ILE A 1 107 ? 16.790 13.522 35.340 1.00 7.51 156 ILE A CA 1
ATOM 864 C C . ILE A 1 107 ? 17.016 13.781 36.807 1.00 7.67 156 ILE A C 1
ATOM 865 O O . ILE A 1 107 ? 16.256 14.493 37.466 1.00 8.03 156 ILE A O 1
ATOM 870 N N . ARG A 1 108 ? 18.102 13.228 37.331 1.00 8.03 157 ARG A N 1
ATOM 871 C CA . ARG A 1 108 ? 18.411 13.373 38.735 1.00 9.01 157 ARG A CA 1
ATOM 872 C C . ARG A 1 108 ? 18.628 14.794 39.114 1.00 8.18 157 ARG A C 1
ATOM 873 O O . ARG A 1 108 ? 18.090 15.311 40.122 1.00 8.89 157 ARG A O 1
ATOM 881 N N . GLY A 1 109 ? 19.417 15.515 38.325 1.00 8.21 158 GLY A N 1
ATOM 882 C CA . GLY A 1 109 ? 19.647 16.890 38.611 1.00 7.84 158 GLY A CA 1
ATOM 883 C C . GLY A 1 109 ? 18.352 17.698 38.577 1.00 8.11 158 GLY A C 1
ATOM 884 O O . GLY A 1 109 ? 18.090 18.519 39.472 1.00 9.31 158 GLY A O 1
ATOM 885 N N . MET A 1 110 ? 17.517 17.492 37.570 1.00 7.37 159 MET A N 1
ATOM 886 C CA . MET A 1 110 ? 16.291 18.241 37.466 1.00 7.47 159 MET A CA 1
ATOM 887 C C . MET A 1 110 ? 15.309 17.918 38.591 1.00 7.16 159 MET A C 1
ATOM 888 O O . MET A 1 110 ? 14.672 18.857 39.090 1.00 8.02 159 MET A O 1
ATOM 893 N N . GLN A 1 111 ? 15.185 16.656 38.983 1.00 7.16 160 GLN A N 1
ATOM 894 C CA . GLN A 1 111 ? 14.223 16.305 40.023 1.00 6.94 160 GLN A CA 1
ATOM 895 C C . GLN A 1 111 ? 14.715 16.679 41.412 1.00 7.00 160 GLN A C 1
ATOM 896 O O . GLN A 1 111 ? 13.916 17.002 42.296 1.00 7.65 160 GLN A O 1
ATOM 902 N N . GLU A 1 112 ? 16.021 16.600 41.636 1.00 6.78 161 GLU A N 1
ATOM 903 C CA . GLU A 1 112 ? 16.569 16.590 43.019 1.00 7.29 161 GLU A CA 1
ATOM 904 C C . GLU A 1 112 ? 17.317 17.831 43.412 1.00 7.80 161 GLU A C 1
ATOM 905 O O . GLU A 1 112 ? 17.414 18.123 44.619 1.00 8.70 161 GLU A O 1
ATOM 911 N N . GLU A 1 113 ? 17.905 18.577 42.478 1.00 8.24 162 GLU A N 1
ATOM 912 C CA . GLU A 1 113 ? 18.671 19.790 42.840 1.00 9.16 162 GLU A CA 1
ATOM 913 C C . GLU A 1 113 ? 17.793 20.865 43.481 1.00 8.96 162 GLU A C 1
ATOM 914 O O . GLU A 1 113 ? 16.583 20.979 43.283 1.00 9.31 162 GLU A O 1
ATOM 920 N N . LYS A 1 114 ? 18.507 21.697 44.262 1.00 9.87 163 LYS A N 1
ATOM 921 C CA . LYS A 1 114 ? 17.921 22.813 44.964 1.00 10.89 163 LYS A CA 1
ATOM 922 C C . LYS A 1 114 ? 17.348 23.852 43.978 1.00 10.37 163 LYS A C 1
ATOM 923 O O . LYS A 1 114 ? 17.946 24.110 42.913 1.00 11.85 163 LYS A O 1
ATOM 929 N N . ILE A 1 115 ? 16.239 24.451 44.371 1.00 10.91 164 ILE A N 1
ATOM 930 C CA . ILE A 1 115 ? 15.696 25.607 43.673 1.00 13.97 164 ILE A CA 1
ATOM 931 C C . ILE A 1 115 ? 16.403 26.849 44.244 1.00 15.81 164 ILE A C 1
ATOM 932 O O . ILE A 1 115 ? 16.394 27.094 45.431 1.00 16.25 164 ILE A O 1
ATOM 937 N N . ALA A 1 116 ? 17.073 27.602 43.374 1.00 19.75 165 ALA A N 1
ATOM 938 C CA . ALA A 1 116 ? 17.803 28.833 43.823 1.00 25.31 165 ALA A CA 1
ATOM 939 C C . ALA A 1 116 ? 16.823 29.904 44.285 1.00 25.39 165 ALA A C 1
ATOM 940 O O . ALA A 1 116 ? 15.636 29.888 43.924 1.00 25.45 165 ALA A O 1
#

Nearest PDB structures (foldseek):
  5k34-assembly1_A  TM=1.009E+00  e=2.583E-17  Legionella pneumophila
  5k35-assembly1_A  TM=9.951E-01  e=5.969E-16  Legionella pneumophila
  1mx2-assembly1_A  TM=8.091E-01  e=1.088E-02  Homo sapiens
  6by9-assembly1_A  TM=7.477E-01  e=1.352E-02  Homo sapiens
  6if3-assembly1_A  TM=5.493E-01  e=2.323E-02  Homo sapiens

Radius of gyration: 13.51 Å; Cα contacts (8 Å, |Δi|>4): 140; chains: 1; bounding box: 27×40×32 Å

Organism: Legionella pneumophila subsp. pneumophila (strain Philadelphia 1 / ATCC 33152 / DSM 7513) (NCBI:txid272624)